Protein AF-A0AAU3JUA5-F1 (afdb_monomer_lite)

Secondary structure (DSSP, 8-state):
-PPPP-----TTTTTHHHH-GGGHHHHHTTBTTSSPPPHHHHHHHHHHHTSGGGTT--S-----SSSBT-

Radius of gyration: 14.68 Å; chains: 1; bounding box: 28×24×42 Å

Foldseek 3Di:
DPDQDDDDQAPPPRSVCVVCVVCFQVQLVQAPQSGFDHPVQVVVVVVVCPDPVNVVDPPDDDDSGNHGND

Structure (mmCIF, N/CA/C/O backbone):
data_AF-A0AAU3JUA5-F1
#
_entry.id   AF-A0AAU3JUA5-F1
#
loop_
_atom_site.group_PDB
_atom_site.id
_atom_site.type_symbol
_atom_site.label_atom_id
_atom_site.label_alt_id
_atom_site.label_comp_id
_atom_site.label_asym_id
_atom_site.label_entity_id
_atom_site.label_seq_id
_atom_site.pdbx_PDB_ins_code
_atom_site.Cartn_x
_atom_site.Cartn_y
_atom_site.Cartn_z
_atom_site.occupancy
_atom_site.B_iso_or_equiv
_atom_site.auth_seq_id
_atom_site.auth_comp_id
_atom_site.auth_asym_id
_atom_site.auth_atom_id
_atom_site.pdbx_PDB_model_num
ATOM 1 N N . MET A 1 1 ? 20.638 -9.212 -23.846 1.00 43.06 1 MET A N 1
ATOM 2 C CA . MET A 1 1 ? 19.171 -9.217 -24.016 1.00 43.06 1 MET A CA 1
ATOM 3 C C . MET A 1 1 ? 18.589 -9.375 -22.620 1.00 43.06 1 MET A C 1
ATOM 5 O O . MET A 1 1 ? 18.747 -10.447 -22.054 1.00 43.06 1 MET A O 1
ATOM 9 N N . SER A 1 2 ? 18.101 -8.299 -21.995 1.00 37.81 2 SER A N 1
ATOM 10 C CA . SER A 1 2 ? 17.497 -8.412 -20.656 1.00 37.81 2 SER A CA 1
ATOM 11 C C . SER A 1 2 ? 16.215 -9.238 -20.786 1.00 37.81 2 SER A C 1
ATOM 13 O O . SER A 1 2 ? 15.447 -8.951 -21.707 1.00 37.81 2 SER A O 1
ATOM 15 N N . PRO A 1 3 ? 15.978 -10.265 -19.952 1.00 42.16 3 PRO A N 1
ATOM 16 C CA . PRO A 1 3 ? 14.716 -10.990 -19.990 1.00 42.16 3 PRO A CA 1
ATOM 17 C C . PRO A 1 3 ? 13.579 -10.008 -19.685 1.00 42.16 3 PRO A C 1
ATOM 19 O O . PRO A 1 3 ? 13.709 -9.155 -18.804 1.00 42.16 3 PRO A O 1
ATOM 22 N N . ALA A 1 4 ? 12.495 -10.088 -20.460 1.00 48.69 4 ALA A N 1
ATOM 23 C CA . ALA A 1 4 ? 11.284 -9.331 -20.178 1.00 48.69 4 ALA A CA 1
ATOM 24 C C . ALA A 1 4 ? 10.754 -9.746 -18.792 1.00 48.69 4 ALA A C 1
ATOM 26 O O . ALA A 1 4 ? 10.812 -10.937 -18.465 1.00 48.69 4 ALA A O 1
ATOM 27 N N . PRO A 1 5 ? 10.284 -8.801 -17.961 1.00 49.62 5 PRO A N 1
ATOM 28 C CA . PRO A 1 5 ? 9.780 -9.127 -16.635 1.00 49.62 5 PRO A CA 1
ATOM 29 C C . PRO A 1 5 ? 8.595 -10.090 -16.758 1.00 49.62 5 PRO A C 1
ATOM 31 O O . PRO A 1 5 ? 7.674 -9.866 -17.543 1.00 49.62 5 PRO A O 1
ATOM 34 N N . VAL A 1 6 ? 8.644 -11.185 -15.999 1.00 52.03 6 VAL A N 1
ATOM 35 C CA . VAL A 1 6 ? 7.518 -12.109 -15.852 1.00 52.03 6 VAL A CA 1
ATOM 36 C C . VAL A 1 6 ? 6.454 -11.376 -15.050 1.00 52.03 6 VAL A C 1
ATOM 38 O O . VAL A 1 6 ? 6.683 -11.050 -13.890 1.00 52.03 6 VAL A O 1
ATOM 41 N N . VAL A 1 7 ? 5.327 -11.089 -15.690 1.00 53.03 7 VAL A N 1
ATOM 42 C CA . VAL A 1 7 ? 4.156 -10.467 -15.073 1.00 53.03 7 VAL A CA 1
ATOM 43 C C . VAL A 1 7 ? 3.340 -11.584 -14.414 1.00 53.03 7 VAL A C 1
ATOM 45 O O . VAL A 1 7 ? 2.797 -12.427 -15.136 1.00 53.03 7 VAL A O 1
ATOM 48 N N . PRO A 1 8 ? 3.274 -11.663 -13.077 1.00 51.75 8 PRO A N 1
ATOM 49 C CA . PRO A 1 8 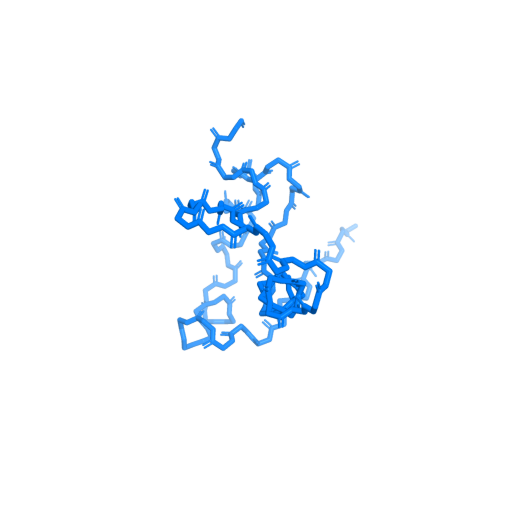? 2.398 -12.600 -12.390 1.00 51.75 8 PRO A CA 1
ATOM 50 C C . PRO A 1 8 ? 0.930 -12.279 -12.717 1.00 51.75 8 PRO A C 1
ATOM 52 O O . PRO A 1 8 ? 0.607 -11.128 -13.018 1.00 51.75 8 PRO A O 1
ATOM 55 N N . PRO A 1 9 ? 0.022 -13.268 -12.680 1.00 54.00 9 PRO A N 1
ATOM 56 C CA . PRO A 1 9 ? -1.402 -13.011 -12.860 1.00 54.00 9 PRO A CA 1
ATOM 57 C C . PRO A 1 9 ? -1.898 -12.088 -11.740 1.00 54.00 9 PRO A C 1
ATOM 59 O O . PRO A 1 9 ? -2.039 -12.484 -10.579 1.00 54.00 9 PRO A O 1
ATOM 62 N N . SER A 1 10 ? -2.107 -10.821 -12.085 1.00 57.38 10 SER A N 1
ATOM 63 C CA . SER A 1 10 ? -2.622 -9.816 -11.173 1.00 57.38 10 SER A CA 1
ATOM 64 C C . SER A 1 10 ? -4.144 -9.944 -11.126 1.00 57.38 10 SER A C 1
ATOM 66 O O . SER A 1 10 ? -4.843 -9.502 -12.037 1.00 57.38 10 SER A O 1
ATOM 68 N N . LEU A 1 11 ? -4.672 -10.474 -10.019 1.00 53.34 11 LEU A N 1
ATOM 69 C CA . LEU A 1 11 ? -6.120 -10.587 -9.777 1.00 53.34 11 LEU A CA 1
ATOM 70 C C . LEU A 1 11 ? -6.835 -9.216 -9.655 1.00 53.34 11 LEU A C 1
ATOM 72 O O . LEU A 1 11 ? -8.046 -9.151 -9.464 1.00 53.34 11 LEU A O 1
ATOM 76 N N . ILE A 1 12 ? -6.086 -8.113 -9.758 1.00 57.41 12 ILE A N 1
ATOM 77 C CA . ILE A 1 12 ? -6.573 -6.735 -9.802 1.00 57.41 12 ILE A CA 1
ATOM 78 C C . ILE A 1 12 ? -6.640 -6.312 -11.277 1.00 57.41 12 ILE A C 1
ATOM 80 O O . ILE A 1 12 ? -5.611 -6.072 -11.902 1.00 57.41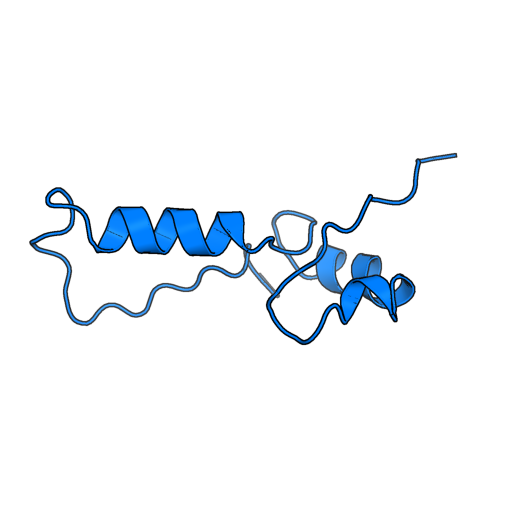 12 ILE A O 1
ATOM 84 N N . GLY A 1 13 ? -7.852 -6.227 -11.838 1.00 60.31 13 GLY A N 1
ATOM 85 C CA . GLY A 1 13 ? -8.084 -5.763 -13.215 1.00 60.31 13 GLY A CA 1
ATOM 86 C C . GLY A 1 13 ? -8.140 -6.851 -14.298 1.00 60.31 13 GLY A C 1
ATOM 87 O O . GLY A 1 13 ? -7.772 -6.576 -15.440 1.00 60.31 13 GLY A O 1
ATOM 88 N N . ASP A 1 14 ? -8.603 -8.063 -13.972 1.00 66.75 14 ASP A N 1
ATOM 89 C CA . ASP A 1 14 ? -8.843 -9.157 -14.933 1.00 66.75 14 ASP A CA 1
ATOM 90 C C . ASP A 1 14 ? -7.608 -9.513 -15.793 1.00 66.75 14 ASP A C 1
ATOM 92 O O . ASP A 1 14 ? -7.684 -9.552 -17.028 1.00 66.75 14 ASP A O 1
ATOM 96 N N . ASP A 1 15 ? -6.439 -9.695 -15.168 1.00 73.88 15 ASP A N 1
ATOM 97 C CA . ASP A 1 15 ? -5.171 -10.022 -15.846 1.00 73.88 15 ASP A CA 1
ATOM 98 C C . ASP A 1 15 ? -4.773 -9.021 -16.956 1.00 73.88 15 ASP A C 1
ATOM 100 O O . ASP A 1 15 ? -4.213 -9.386 -17.997 1.00 73.88 15 ASP A O 1
ATOM 104 N N . ALA A 1 16 ? -5.072 -7.730 -16.770 1.00 77.44 16 ALA A N 1
ATOM 105 C CA . ALA A 1 16 ? -4.780 -6.686 -17.758 1.00 77.44 16 ALA A CA 1
ATOM 106 C C . ALA A 1 16 ? -3.307 -6.664 -18.199 1.00 77.44 16 ALA A C 1
ATOM 108 O O . ALA A 1 16 ? -3.028 -6.506 -19.387 1.00 77.44 16 ALA A O 1
ATOM 109 N N . PHE A 1 17 ? -2.364 -6.877 -17.279 1.00 79.12 17 PHE A N 1
ATOM 110 C CA . PHE A 1 17 ? -0.935 -6.876 -17.601 1.00 79.12 17 PHE A CA 1
ATOM 111 C C . PHE A 1 17 ? -0.488 -8.114 -18.386 1.00 79.12 17 PHE A C 1
ATOM 113 O O . PHE A 1 17 ? 0.50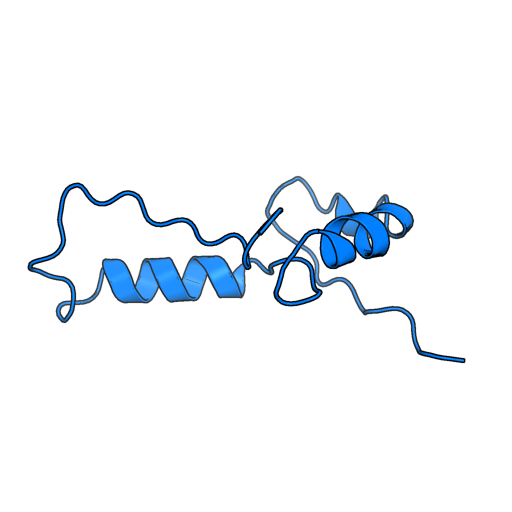1 -8.052 -19.112 1.00 79.12 17 PHE A O 1
ATOM 120 N N . THR A 1 18 ? -1.227 -9.222 -18.298 1.00 81.94 18 THR A N 1
ATOM 121 C CA . THR A 1 18 ? -1.006 -10.396 -19.152 1.00 81.94 18 THR A CA 1
ATOM 122 C C . THR A 1 18 ? -1.539 -10.157 -20.563 1.00 81.94 18 THR A C 1
ATOM 124 O O . THR A 1 18 ? -0.913 -10.575 -21.534 1.00 81.94 18 THR A O 1
ATOM 127 N N . ARG A 1 19 ? -2.685 -9.474 -20.693 1.00 83.06 19 ARG A N 1
ATOM 128 C CA . ARG A 1 19 ? -3.291 -9.150 -21.997 1.00 83.06 19 ARG A CA 1
ATOM 129 C C . ARG A 1 19 ? -2.563 -8.032 -22.744 1.00 83.06 19 ARG A C 1
ATOM 131 O O . ARG A 1 19 ? -2.554 -8.054 -23.970 1.00 83.06 19 ARG A O 1
ATOM 138 N N . PHE A 1 20 ? -1.965 -7.094 -22.013 1.00 86.19 20 PHE A N 1
ATOM 139 C CA . PHE A 1 20 ? -1.277 -5.920 -22.555 1.00 86.19 20 PHE A CA 1
ATOM 140 C C . PHE A 1 20 ? 0.113 -5.756 -21.916 1.00 86.19 20 PHE A C 1
ATOM 142 O O . PHE A 1 20 ? 0.352 -4.796 -21.182 1.00 86.19 20 PHE A O 1
ATOM 149 N N . PRO A 1 21 ? 1.048 -6.698 -22.126 1.00 86.38 21 PRO A N 1
ATOM 150 C CA . PRO A 1 21 ? 2.356 -6.675 -21.467 1.00 86.38 21 PRO A CA 1
ATOM 151 C C . PRO A 1 21 ? 3.200 -5.445 -21.834 1.00 86.38 21 PRO A C 1
ATOM 153 O O . PRO A 1 21 ? 4.057 -5.017 -21.059 1.00 86.38 21 PRO A O 1
ATOM 156 N N . GLU A 1 22 ? 2.948 -4.832 -22.989 1.00 88.25 22 GLU A N 1
ATOM 157 C CA . GLU A 1 22 ? 3.633 -3.632 -23.468 1.00 88.25 22 GLU A CA 1
ATOM 158 C C . GLU A 1 22 ? 3.399 -2.388 -22.600 1.00 88.25 22 GLU A C 1
ATOM 160 O O . GLU A 1 22 ? 4.193 -1.448 -22.660 1.00 88.25 22 GLU A O 1
ATOM 165 N N . VAL A 1 23 ? 2.350 -2.369 -21.768 1.00 88.19 23 VAL A N 1
ATOM 166 C CA . VAL A 1 23 ? 2.058 -1.227 -20.880 1.00 88.19 23 VAL A CA 1
ATOM 167 C C . VAL A 1 23 ? 2.899 -1.256 -19.601 1.00 88.19 23 VAL A C 1
ATOM 169 O O . VAL A 1 23 ? 3.114 -0.216 -18.973 1.00 88.19 23 VAL A O 1
ATOM 172 N N . VAL A 1 24 ? 3.409 -2.433 -19.221 1.00 89.62 24 VAL A N 1
ATOM 173 C CA . VAL A 1 24 ? 4.125 -2.657 -17.956 1.00 89.62 24 VAL A CA 1
ATOM 174 C C . VAL A 1 24 ? 5.390 -1.800 -17.840 1.00 89.62 24 VAL A C 1
ATOM 176 O O . VAL A 1 24 ? 5.547 -1.159 -16.800 1.00 89.62 24 VAL A O 1
ATOM 179 N N . PRO A 1 25 ? 6.266 -1.686 -18.862 1.00 92.62 25 PRO A N 1
ATOM 180 C CA . PRO A 1 25 ? 7.453 -0.837 -18.766 1.00 92.62 25 PRO A CA 1
ATOM 181 C C . PRO A 1 25 ? 7.119 0.640 -18.524 1.00 92.62 25 PRO A C 1
ATOM 183 O O . PRO A 1 25 ? 7.781 1.299 -17.724 1.00 92.62 25 PRO A O 1
ATOM 186 N N . ALA A 1 26 ? 6.074 1.156 -19.180 1.00 93.12 26 ALA A N 1
ATOM 187 C CA . ALA A 1 26 ? 5.657 2.548 -19.030 1.00 93.12 26 ALA A CA 1
ATOM 188 C C . ALA A 1 26 ? 5.093 2.831 -17.629 1.00 93.12 26 ALA A C 1
ATOM 190 O O . ALA A 1 26 ? 5.347 3.894 -17.067 1.00 93.12 26 ALA A O 1
ATOM 191 N N . LEU A 1 27 ? 4.354 1.883 -17.047 1.00 91.56 27 LEU A N 1
ATOM 192 C CA . LEU A 1 27 ? 3.854 1.995 -15.675 1.00 91.56 27 LEU A CA 1
ATOM 193 C C . LEU A 1 27 ? 4.979 1.854 -14.647 1.00 91.56 27 LEU A C 1
ATOM 195 O O . LEU A 1 27 ? 5.069 2.673 -13.737 1.00 91.56 27 LEU A O 1
ATOM 199 N N . ALA A 1 28 ? 5.866 0.874 -14.823 1.00 93.12 28 ALA A N 1
ATOM 200 C CA . ALA A 1 28 ? 7.018 0.657 -13.953 1.00 93.12 28 ALA A CA 1
ATOM 201 C C . ALA A 1 28 ? 7.913 1.903 -13.875 1.00 93.12 28 ALA A C 1
ATOM 203 O O . ALA A 1 28 ? 8.301 2.305 -12.780 1.00 93.12 28 ALA A O 1
ATOM 204 N N . ALA A 1 29 ? 8.157 2.570 -15.009 1.00 95.81 29 ALA A N 1
ATOM 205 C CA . ALA A 1 29 ? 8.937 3.809 -15.077 1.00 95.81 29 ALA A CA 1
ATOM 206 C C . ALA A 1 29 ? 8.316 4.987 -14.304 1.00 95.81 29 ALA A C 1
ATOM 208 O O . ALA A 1 29 ? 9.014 5.949 -13.997 1.00 95.81 29 ALA A O 1
ATOM 209 N N . ARG A 1 30 ? 7.015 4.929 -13.998 1.00 96.19 30 ARG A N 1
ATOM 210 C CA . ARG A 1 30 ? 6.312 5.938 -13.193 1.00 96.19 30 ARG A CA 1
ATOM 211 C C . ARG A 1 30 ? 6.303 5.607 -11.707 1.00 96.19 30 ARG A C 1
ATOM 213 O O . ARG A 1 30 ? 5.832 6.420 -10.927 1.00 96.19 30 ARG A O 1
ATOM 220 N N . THR A 1 31 ? 6.761 4.427 -11.304 1.00 96.06 31 THR A N 1
ATOM 221 C CA . THR A 1 31 ? 6.885 4.056 -9.889 1.00 96.06 31 THR A CA 1
ATOM 222 C C . THR A 1 31 ? 8.310 4.306 -9.417 1.00 96.06 31 THR A C 1
ATOM 224 O O . THR A 1 31 ? 9.259 3.953 -10.117 1.00 96.06 31 THR A O 1
ATOM 227 N N . ALA A 1 32 ? 8.481 4.831 -8.205 1.00 96.94 32 ALA A N 1
ATOM 228 C CA . ALA A 1 32 ? 9.804 4.963 -7.593 1.00 96.94 32 ALA A CA 1
ATOM 229 C C . ALA A 1 32 ? 10.515 3.604 -7.419 1.00 96.94 32 ALA A C 1
ATOM 231 O O . ALA A 1 32 ? 11.740 3.526 -7.484 1.00 96.94 32 ALA A O 1
ATOM 232 N N . LEU A 1 33 ? 9.755 2.518 -7.232 1.00 95.06 33 LEU A N 1
ATOM 233 C CA . LEU A 1 33 ? 10.293 1.156 -7.115 1.00 95.06 33 LEU A CA 1
ATOM 234 C C . LEU A 1 33 ? 10.660 0.502 -8.460 1.00 95.06 33 LEU A C 1
ATOM 236 O O . LEU A 1 33 ? 11.200 -0.604 -8.462 1.00 95.06 33 LEU A O 1
ATOM 240 N N . GLY A 1 34 ? 10.370 1.145 -9.596 1.00 94.62 34 GLY A N 1
ATOM 241 C CA . GLY A 1 34 ? 10.724 0.641 -10.926 1.00 94.62 34 GLY A CA 1
ATOM 242 C C . GLY A 1 34 ? 10.001 -0.646 -11.339 1.00 94.62 34 GLY A C 1
ATOM 243 O O . GLY A 1 34 ? 10.496 -1.366 -12.207 1.00 94.62 34 GLY A O 1
ATOM 244 N N . ARG A 1 35 ? 8.853 -0.963 -10.726 1.00 92.81 35 ARG A N 1
ATOM 245 C CA . ARG A 1 35 ? 8.053 -2.159 -11.030 1.00 92.81 35 ARG A CA 1
ATOM 246 C C . ARG A 1 35 ? 6.567 -1.923 -10.791 1.00 92.81 35 ARG A C 1
ATOM 248 O O . ARG A 1 35 ? 6.180 -1.091 -9.979 1.00 92.81 35 ARG A O 1
ATOM 255 N N . VAL A 1 36 ? 5.740 -2.724 -11.452 1.00 89.94 36 VAL A N 1
ATOM 256 C CA . VAL A 1 36 ? 4.313 -2.812 -11.133 1.00 89.94 36 VAL A CA 1
ATOM 257 C C . VAL A 1 36 ? 4.128 -3.594 -9.823 1.00 89.94 36 VAL A C 1
ATOM 259 O O . VAL A 1 36 ? 4.941 -4.456 -9.474 1.00 89.94 36 VAL A O 1
ATOM 262 N N . GLY A 1 37 ? 3.106 -3.213 -9.055 1.00 88.06 37 GLY A N 1
ATOM 263 C CA . GLY A 1 37 ? 2.737 -3.873 -7.807 1.00 88.06 37 GLY A CA 1
ATOM 264 C C . GLY A 1 37 ? 2.015 -5.195 -8.049 1.00 88.06 37 GLY A C 1
ATOM 265 O O . GLY A 1 37 ? 1.228 -5.320 -8.985 1.00 88.06 37 GLY A O 1
ATOM 266 N N . GLU A 1 38 ? 2.250 -6.151 -7.162 1.00 87.06 38 GLU A N 1
ATOM 267 C CA . GLU A 1 38 ? 1.608 -7.460 -7.156 1.00 87.06 38 GLU A CA 1
ATOM 268 C C . GLU A 1 38 ? 0.518 -7.534 -6.084 1.00 87.06 38 GLU A C 1
ATOM 270 O O . GLU A 1 38 ? 0.590 -6.820 -5.078 1.00 87.06 38 GLU A O 1
ATOM 275 N N . PRO A 1 39 ? -0.464 -8.448 -6.210 1.00 86.50 39 PRO A N 1
ATOM 276 C CA . PRO A 1 39 ? -1.481 -8.646 -5.174 1.00 86.50 39 PRO A CA 1
ATOM 277 C C . PRO A 1 39 ? -0.890 -8.871 -3.772 1.00 86.50 39 PRO A C 1
ATOM 279 O O . PRO A 1 39 ? -1.457 -8.422 -2.775 1.00 86.50 39 PRO A O 1
ATOM 282 N N . ALA A 1 40 ? 0.275 -9.522 -3.692 1.00 89.31 40 ALA A N 1
ATOM 283 C CA . ALA A 1 40 ? 0.981 -9.765 -2.438 1.00 89.31 40 ALA A CA 1
ATOM 284 C C . ALA A 1 40 ? 1.472 -8.476 -1.749 1.00 89.31 40 ALA A C 1
ATOM 286 O O . ALA A 1 40 ? 1.485 -8.432 -0.520 1.00 89.31 40 ALA A O 1
ATOM 287 N N . ASP A 1 41 ? 1.820 -7.425 -2.502 1.00 91.69 41 ASP A N 1
ATOM 288 C CA . ASP A 1 41 ? 2.281 -6.150 -1.931 1.00 91.69 41 ASP A CA 1
ATOM 289 C C . ASP A 1 41 ? 1.158 -5.465 -1.135 1.00 91.69 41 ASP A C 1
ATOM 291 O O . ASP A 1 41 ? 1.356 -5.003 -0.011 1.00 91.69 41 ASP A O 1
ATOM 295 N N . ILE A 1 42 ? -0.056 -5.463 -1.694 1.00 91.38 42 ILE A N 1
ATOM 296 C CA . ILE A 1 42 ? -1.248 -4.914 -1.036 1.00 91.38 42 ILE A CA 1
ATOM 297 C C . ILE A 1 42 ? -1.683 -5.830 0.113 1.00 91.38 42 ILE A C 1
ATOM 299 O O . ILE A 1 42 ? -1.987 -5.353 1.207 1.00 91.38 42 ILE A O 1
ATOM 303 N N . GLY A 1 43 ? -1.674 -7.148 -0.111 1.00 93.19 43 GLY A N 1
ATOM 304 C CA . GLY A 1 43 ? -2.037 -8.137 0.903 1.00 93.19 43 GLY A CA 1
ATOM 305 C C . GLY A 1 43 ? -1.178 -8.041 2.165 1.00 93.19 43 GLY A C 1
ATOM 306 O O . GLY A 1 43 ? -1.716 -8.083 3.271 1.00 93.19 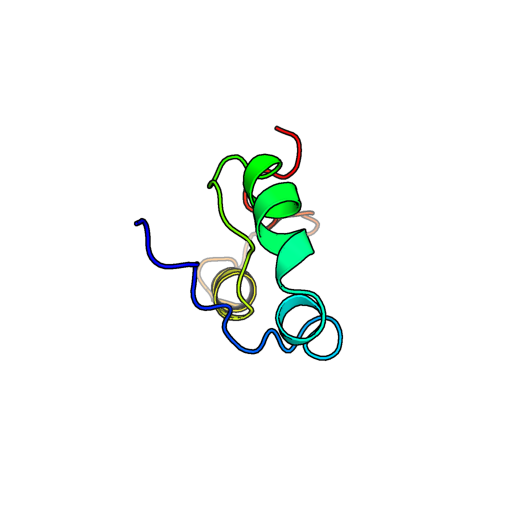43 GLY A O 1
ATOM 307 N N . ALA A 1 44 ? 0.134 -7.838 2.018 1.00 95.56 44 ALA A N 1
ATOM 308 C CA . ALA A 1 44 ? 1.046 -7.661 3.146 1.00 95.56 44 ALA A CA 1
ATOM 309 C C . ALA A 1 44 ? 0.727 -6.399 3.970 1.00 95.56 44 ALA A C 1
ATOM 311 O O . ALA A 1 44 ? 0.728 -6.450 5.205 1.00 95.56 44 ALA A O 1
ATOM 312 N N . MET A 1 45 ? 0.393 -5.283 3.311 1.00 96.31 45 MET A N 1
ATOM 313 C CA . MET A 1 45 ? -0.006 -4.060 4.014 1.00 96.31 45 MET A CA 1
ATOM 314 C C . MET A 1 45 ? -1.341 -4.246 4.746 1.00 96.31 45 MET A C 1
ATOM 316 O O . MET A 1 45 ? -1.460 -3.868 5.910 1.00 96.31 45 MET A O 1
ATOM 320 N N . ILE A 1 46 ? -2.330 -4.878 4.104 1.00 96.56 46 ILE A N 1
ATOM 321 C CA . ILE A 1 46 ? -3.617 -5.191 4.743 1.00 96.56 46 ILE A CA 1
ATOM 322 C C . ILE A 1 46 ? -3.396 -6.066 5.978 1.00 96.56 46 ILE A C 1
ATOM 324 O O . ILE A 1 46 ? -3.899 -5.730 7.047 1.00 96.56 46 ILE A O 1
ATOM 328 N N . ALA A 1 47 ? -2.616 -7.145 5.854 1.00 97.56 47 ALA A N 1
ATOM 329 C CA . ALA A 1 47 ? -2.30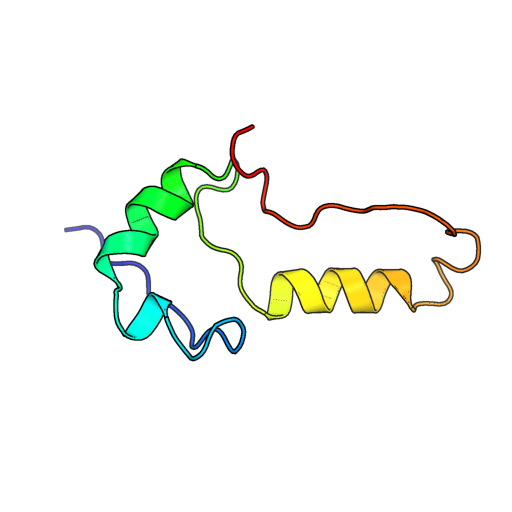0 -8.044 6.964 1.00 97.56 47 ALA A CA 1
ATOM 330 C C . ALA A 1 47 ? -1.656 -7.296 8.143 1.00 97.56 47 ALA A C 1
ATOM 332 O O . ALA A 1 47 ? -2.034 -7.509 9.293 1.00 97.56 47 ALA A O 1
ATOM 333 N N . THR A 1 48 ? -0.740 -6.367 7.853 1.00 97.31 48 THR A N 1
ATOM 334 C CA . THR A 1 48 ? -0.126 -5.493 8.864 1.00 97.31 48 THR A CA 1
ATOM 335 C C . THR A 1 48 ? -1.169 -4.618 9.564 1.00 97.31 48 THR A C 1
ATOM 337 O O . THR A 1 48 ? -1.176 -4.530 10.794 1.00 97.31 48 THR A O 1
ATOM 340 N N . LEU A 1 49 ? -2.081 -3.995 8.810 1.00 97.25 49 LEU A N 1
ATOM 341 C CA . LEU A 1 49 ? -3.101 -3.091 9.356 1.00 97.25 49 LEU A CA 1
ATOM 342 C C . LEU A 1 49 ? -4.162 -3.796 10.204 1.00 97.25 49 LEU A C 1
ATOM 344 O O . LEU A 1 49 ? -4.660 -3.197 11.153 1.00 97.25 49 LEU A O 1
ATOM 348 N N . VAL A 1 50 ? -4.502 -5.047 9.889 1.00 97.44 50 VAL A N 1
ATOM 349 C CA . VAL A 1 50 ? -5.479 -5.829 10.671 1.00 97.44 50 VAL A CA 1
ATOM 350 C C . VAL A 1 50 ? -4.855 -6.570 11.857 1.00 97.44 50 VAL A C 1
ATOM 352 O O . VAL A 1 50 ? -5.572 -7.231 12.604 1.00 97.44 50 VAL A O 1
ATOM 355 N N . SER A 1 51 ? -3.534 -6.488 12.031 1.00 98.31 51 SER A N 1
ATOM 356 C CA . SER A 1 51 ? -2.832 -7.113 13.154 1.00 98.31 51 SER A CA 1
ATOM 357 C C . SER A 1 51 ? -3.004 -6.335 14.467 1.00 98.31 51 SER A C 1
ATOM 359 O O . SER A 1 51 ? -3.233 -5.122 14.473 1.00 98.31 51 SER A O 1
ATOM 361 N N . ASP A 1 52 ? -2.802 -7.016 15.600 1.00 98.25 52 ASP A N 1
ATOM 362 C CA . ASP A 1 52 ? -2.859 -6.414 16.944 1.00 98.25 52 ASP A CA 1
ATOM 363 C C . ASP A 1 52 ? -1.798 -5.319 17.175 1.00 98.25 52 ASP A C 1
ATOM 365 O O . ASP A 1 52 ? -1.950 -4.449 18.049 1.00 98.25 52 ASP A O 1
ATOM 369 N N . GLU A 1 53 ? -0.719 -5.342 16.389 1.00 98.06 53 GLU A N 1
ATOM 370 C CA . GLU A 1 53 ? 0.339 -4.329 16.416 1.00 98.06 53 GLU A CA 1
ATOM 371 C C . GLU A 1 53 ? -0.182 -2.967 15.936 1.00 98.06 53 GLU A C 1
ATOM 373 O O . GLU A 1 53 ? 0.237 -1.927 16.447 1.00 98.06 53 GLU A O 1
ATOM 378 N N . SER A 1 54 ? -1.173 -2.968 15.039 1.00 98.12 54 SER A N 1
ATOM 379 C CA . SER A 1 54 ? -1.772 -1.765 14.453 1.00 98.12 54 SER A CA 1
ATOM 380 C C . SER A 1 54 ? -3.005 -1.248 15.207 1.00 98.12 54 SER A C 1
ATOM 382 O O . SER A 1 54 ? -3.640 -0.302 14.750 1.00 98.12 54 SER A O 1
ATOM 384 N N . ARG A 1 55 ? -3.350 -1.788 16.389 1.00 97.62 55 ARG A N 1
ATOM 385 C CA . ARG A 1 55 ? -4.624 -1.494 17.097 1.00 97.62 55 ARG A CA 1
ATOM 386 C C . ARG A 1 55 ? -4.897 -0.022 17.450 1.00 97.62 55 ARG A C 1
ATOM 388 O O . ARG A 1 55 ? -6.017 0.319 17.813 1.00 97.62 55 ARG A O 1
ATOM 395 N N . TRP A 1 56 ? -3.876 0.834 17.416 1.00 97.81 56 TRP A N 1
ATOM 396 C CA . TRP A 1 56 ? -3.993 2.276 17.679 1.00 97.81 56 TRP A CA 1
ATOM 397 C C . TRP A 1 56 ? -4.023 3.130 16.402 1.00 97.81 56 TRP A C 1
ATOM 399 O O . TRP A 1 56 ? -4.121 4.354 16.480 1.00 97.81 56 TRP A O 1
ATOM 409 N N . VAL A 1 57 ? -3.951 2.504 15.226 1.00 97.38 57 VAL A N 1
ATOM 410 C CA . VAL A 1 57 ? -4.031 3.171 13.925 1.00 97.38 57 VAL A CA 1
ATOM 411 C C . VAL A 1 57 ? -5.492 3.215 13.484 1.00 97.38 57 VAL A C 1
ATOM 413 O O . VAL A 1 57 ? -6.150 2.189 13.347 1.00 97.38 57 VAL A O 1
ATOM 416 N N . THR A 1 58 ? -6.017 4.414 13.250 1.00 96.94 58 THR A N 1
ATOM 417 C CA . THR A 1 58 ? -7.387 4.615 12.762 1.00 96.94 58 THR A CA 1
ATOM 418 C C . THR A 1 58 ? -7.471 5.858 11.884 1.00 96.94 58 THR A C 1
ATOM 420 O O . THR A 1 58 ? -6.640 6.760 12.006 1.00 96.94 58 THR A O 1
ATOM 423 N N . ALA A 1 59 ? -8.465 5.901 10.994 1.00 97.88 59 ALA A N 1
ATOM 424 C CA . ALA A 1 59 ? -8.746 7.025 10.095 1.00 97.88 59 ALA A CA 1
ATOM 425 C C . ALA A 1 59 ? -7.561 7.469 9.210 1.00 97.88 59 ALA A C 1
ATOM 427 O O . ALA A 1 59 ? -7.501 8.622 8.786 1.00 97.88 59 ALA A O 1
ATOM 428 N N . GLN A 1 60 ? -6.620 6.565 8.925 1.00 97.19 60 GLN A N 1
ATOM 429 C CA . GLN A 1 60 ? -5.492 6.843 8.038 1.00 97.19 60 GLN A CA 1
ATOM 430 C C . GLN A 1 60 ? -5.820 6.434 6.605 1.00 97.19 60 GLN A C 1
ATOM 432 O O . GLN A 1 60 ? -6.414 5.383 6.37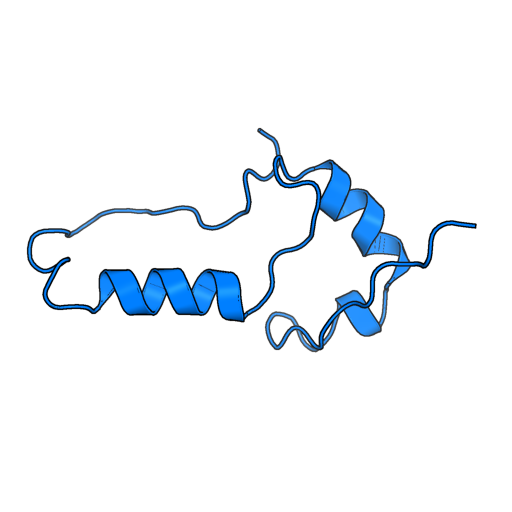1 1.00 97.19 60 GLN A O 1
ATOM 437 N N . ASN A 1 61 ? -5.385 7.253 5.651 1.00 96.25 61 ASN A N 1
ATOM 438 C CA . ASN A 1 61 ? -5.294 6.861 4.253 1.00 96.25 61 ASN A CA 1
ATOM 439 C C . ASN A 1 61 ? -3.829 6.530 3.958 1.00 96.25 61 ASN A C 1
ATOM 441 O O . ASN A 1 61 ? -2.962 7.382 4.143 1.00 96.25 61 ASN A O 1
ATOM 445 N N . ILE A 1 62 ? -3.559 5.289 3.557 1.00 95.44 62 ILE A N 1
ATOM 446 C CA . ILE A 1 62 ? -2.206 4.802 3.294 1.00 95.44 62 ILE A CA 1
ATOM 447 C C . ILE A 1 62 ? -2.136 4.375 1.837 1.00 95.44 62 ILE A C 1
ATOM 449 O O . ILE A 1 62 ? -2.813 3.438 1.415 1.00 95.44 62 ILE A O 1
ATOM 453 N N . GLU A 1 63 ? -1.300 5.066 1.074 1.00 95.12 63 GLU A N 1
ATOM 454 C CA . GLU A 1 63 ? -1.068 4.749 -0.325 1.00 95.12 63 GLU A CA 1
ATOM 455 C C . GLU A 1 63 ? -0.047 3.610 -0.460 1.00 95.12 63 GLU A C 1
ATOM 457 O O . GLU A 1 63 ? 1.074 3.695 0.039 1.00 95.12 63 GLU A O 1
ATOM 462 N N . VAL A 1 64 ? -0.426 2.547 -1.173 1.00 95.38 64 VAL A N 1
ATOM 463 C CA . VAL A 1 64 ? 0.423 1.373 -1.448 1.00 95.38 64 VAL A CA 1
ATOM 464 C C . VAL A 1 64 ? 0.671 1.281 -2.956 1.00 95.38 64 VAL A C 1
ATOM 466 O O . VAL A 1 64 ? 0.235 0.348 -3.623 1.00 95.38 64 VAL A O 1
ATOM 469 N N . SER A 1 65 ? 1.313 2.307 -3.521 1.00 94.06 65 SER A N 1
ATOM 470 C CA . SER A 1 65 ? 1.462 2.469 -4.980 1.00 94.06 65 SER A CA 1
ATOM 471 C C . SER A 1 65 ? 2.877 2.222 -5.513 1.00 94.06 65 SER A C 1
ATOM 473 O O . SER A 1 65 ? 3.118 2.362 -6.709 1.00 94.06 65 SER A O 1
ATOM 475 N N . GLY A 1 66 ? 3.839 1.900 -4.642 1.00 94.88 66 GLY A N 1
ATOM 476 C CA . GLY A 1 66 ? 5.257 1.853 -5.019 1.00 94.88 66 GLY A CA 1
ATOM 477 C C . GLY A 1 66 ? 5.834 3.225 -5.396 1.00 94.88 66 GLY A C 1
ATOM 478 O O . GLY A 1 66 ? 6.868 3.289 -6.062 1.00 94.88 66 GLY A O 1
ATOM 479 N N . GLY A 1 67 ? 5.166 4.313 -4.989 1.00 96.31 67 GLY A N 1
ATOM 480 C CA . GLY A 1 67 ? 5.572 5.687 -5.275 1.00 96.31 67 GLY A CA 1
ATOM 481 C C . GLY A 1 67 ? 5.196 6.140 -6.680 1.00 96.31 67 GLY A C 1
ATOM 482 O O . GLY A 1 67 ? 6.051 6.608 -7.427 1.00 96.31 67 GLY A O 1
ATOM 483 N N . TYR A 1 68 ? 3.944 5.928 -7.077 1.00 95.69 68 TYR A N 1
ATOM 484 C CA . TYR A 1 68 ? 3.481 6.257 -8.421 1.00 95.69 68 TYR A CA 1
ATOM 485 C C . TYR A 1 68 ? 3.445 7.780 -8.663 1.00 95.69 68 TYR A C 1
ATOM 487 O O . TYR A 1 68 ? 2.669 8.504 -8.048 1.00 95.69 68 TYR A O 1
ATOM 495 N N . ASN A 1 69 ? 4.245 8.250 -9.623 1.00 93.19 69 ASN A N 1
ATOM 496 C CA . ASN A 1 69 ? 4.528 9.654 -9.964 1.00 93.19 69 ASN A CA 1
ATOM 497 C C . ASN A 1 69 ? 5.219 10.476 -8.862 1.00 93.19 69 ASN A C 1
ATOM 499 O O . ASN A 1 69 ? 5.028 11.695 -8.819 1.00 93.19 69 ASN A O 1
ATOM 503 N N . LEU A 1 70 ? 5.993 9.828 -7.990 1.00 89.50 70 LEU A N 1
ATOM 504 C CA . LEU A 1 70 ? 6.946 10.522 -7.117 1.00 89.50 70 LEU A CA 1
ATOM 505 C C . LEU A 1 70 ? 8.229 10.916 -7.860 1.00 89.50 70 LEU A C 1
ATOM 507 O O . LEU A 1 70 ? 8.561 10.255 -8.871 1.00 89.50 70 LEU A O 1
#

Sequence (70 aa):
MSPAPVVPPSLIGDDAFTRFPEVVPALAARTALGRVGEPADIGAMIATLVSDESRWVTAQNIEVSGGYNL

pLDDT: mean 84.54, std 17.35, range [37.81, 98.31]